Protein AF-A0A0D2Y0S2-F1 (afdb_monomer_lite)

Structure (mmCIF, N/CA/C/O backbone):
data_AF-A0A0D2Y0S2-F1
#
_entry.id   AF-A0A0D2Y0S2-F1
#
loop_
_atom_site.group_PDB
_atom_site.id
_atom_site.type_symbol
_atom_site.label_atom_id
_atom_site.label_alt_id
_atom_site.label_comp_id
_atom_site.label_asym_id
_atom_site.label_entity_id
_atom_site.label_seq_id
_atom_site.pdbx_PDB_ins_code
_atom_site.Cartn_x
_atom_site.Cartn_y
_atom_site.Cartn_z
_atom_site.occupancy
_atom_site.B_iso_or_equiv
_atom_site.auth_seq_id
_atom_site.auth_comp_id
_atom_site.auth_asym_id
_atom_site.auth_atom_id
_atom_site.pdbx_PDB_model_num
ATOM 1 N N . MET A 1 1 ? 6.558 11.555 3.478 1.00 47.72 1 MET A N 1
ATOM 2 C CA . MET A 1 1 ? 7.706 11.436 2.544 1.00 47.72 1 MET A CA 1
ATOM 3 C C . MET A 1 1 ? 7.448 10.434 1.413 1.00 47.72 1 MET A C 1
ATOM 5 O O . MET A 1 1 ? 7.622 10.820 0.267 1.00 47.72 1 MET A O 1
ATOM 9 N N . GLY A 1 2 ? 6.974 9.206 1.681 1.00 55.56 2 GLY A N 1
ATOM 10 C CA . GLY A 1 2 ? 6.694 8.205 0.628 1.00 55.56 2 GLY A CA 1
ATOM 11 C C . GLY A 1 2 ? 5.632 8.623 -0.402 1.00 55.56 2 GLY A C 1
ATOM 12 O O . GLY A 1 2 ? 5.892 8.548 -1.598 1.00 55.56 2 GLY A O 1
ATOM 13 N N . LEU A 1 3 ? 4.492 9.165 0.047 1.00 57.78 3 LEU A N 1
ATOM 14 C CA . LEU A 1 3 ? 3.416 9.637 -0.844 1.00 57.78 3 LEU A CA 1
ATOM 15 C C . LEU A 1 3 ? 3.846 10.798 -1.755 1.00 57.78 3 LEU A C 1
ATOM 17 O O . LEU A 1 3 ? 3.505 10.814 -2.930 1.00 57.78 3 LEU A O 1
ATOM 21 N N . PHE A 1 4 ? 4.656 11.733 -1.249 1.00 61.53 4 PHE A N 1
ATOM 22 C CA . PHE A 1 4 ? 5.226 12.810 -2.069 1.00 61.53 4 PHE A CA 1
ATOM 23 C C . PHE A 1 4 ? 6.169 12.272 -3.153 1.00 61.53 4 PHE A C 1
ATOM 25 O O . PHE A 1 4 ? 6.146 12.761 -4.278 1.00 61.53 4 PHE A O 1
ATOM 32 N N . GLY A 1 5 ? 6.968 11.249 -2.836 1.00 61.66 5 GLY A N 1
ATOM 33 C CA . GLY A 1 5 ? 7.804 10.563 -3.821 1.00 61.66 5 GLY A CA 1
ATOM 34 C C . GLY A 1 5 ? 6.980 9.806 -4.864 1.00 61.66 5 GLY A C 1
ATOM 35 O O . GLY A 1 5 ? 7.281 9.902 -6.049 1.00 61.66 5 GLY A O 1
ATOM 36 N N . TYR A 1 6 ? 5.921 9.109 -4.438 1.00 63.03 6 TYR A N 1
ATOM 37 C CA . TYR A 1 6 ? 4.998 8.400 -5.328 1.00 63.03 6 TYR A CA 1
ATOM 38 C C . TYR A 1 6 ? 4.300 9.365 -6.293 1.00 63.03 6 TYR A C 1
ATOM 40 O O . TYR A 1 6 ? 4.517 9.259 -7.496 1.00 63.03 6 TYR A O 1
ATOM 48 N N . TYR A 1 7 ? 3.580 10.369 -5.781 1.00 73.19 7 TYR A N 1
ATOM 49 C CA . TYR A 1 7 ? 2.881 11.342 -6.623 1.00 73.19 7 TYR A CA 1
ATOM 50 C C . TYR A 1 7 ? 3.848 12.168 -7.477 1.00 73.19 7 TYR A C 1
ATOM 52 O O . TYR A 1 7 ? 3.559 12.439 -8.641 1.00 73.19 7 TYR A O 1
ATOM 60 N N . GLY A 1 8 ? 5.014 12.546 -6.945 1.00 74.56 8 GLY A N 1
ATOM 61 C CA . GLY A 1 8 ? 6.024 13.285 -7.702 1.00 74.56 8 GLY A CA 1
ATOM 62 C C . GLY A 1 8 ? 6.571 12.487 -8.888 1.00 74.56 8 GLY A C 1
ATOM 63 O O . GLY A 1 8 ? 6.604 12.995 -10.007 1.00 74.56 8 GLY A O 1
ATOM 64 N N . LEU A 1 9 ? 6.965 11.229 -8.665 1.00 68.94 9 LEU A N 1
ATOM 65 C CA . LEU A 1 9 ? 7.518 10.357 -9.706 1.00 68.94 9 LEU A CA 1
ATOM 66 C C . LEU A 1 9 ? 6.451 9.861 -10.689 1.00 68.94 9 LEU A C 1
ATOM 68 O O . LEU A 1 9 ? 6.743 9.737 -11.876 1.00 68.94 9 LEU A O 1
ATOM 72 N N . GLU A 1 10 ? 5.224 9.621 -10.227 1.00 66.19 10 GLU A N 1
ATOM 73 C CA . GLU A 1 10 ? 4.087 9.255 -11.074 1.00 66.19 10 GLU A CA 1
ATOM 74 C C . GLU A 1 10 ? 3.732 10.383 -12.050 1.00 66.19 10 GLU A C 1
ATOM 76 O O . GLU A 1 10 ? 3.640 10.152 -13.257 1.00 66.19 10 GLU A O 1
ATOM 81 N N . ASN A 1 11 ? 3.624 11.623 -11.560 1.00 76.12 11 ASN A N 1
ATOM 82 C CA . ASN A 1 11 ? 3.372 12.777 -12.424 1.00 76.12 11 ASN A CA 1
ATOM 83 C C . ASN A 1 11 ? 4.526 13.000 -13.414 1.00 76.12 11 ASN A C 1
ATOM 85 O O . ASN A 1 11 ? 4.287 13.308 -14.584 1.00 76.12 11 ASN A O 1
ATOM 89 N N . LEU A 1 12 ? 5.775 12.777 -12.988 1.00 67.44 12 LEU A N 1
ATOM 90 C CA . LEU A 1 12 ? 6.939 12.834 -13.875 1.00 67.44 12 LEU A CA 1
ATOM 91 C C . LEU A 1 12 ? 6.875 11.767 -14.978 1.00 67.44 12 LEU A C 1
ATOM 93 O O . LEU A 1 12 ? 7.112 12.075 -16.147 1.00 67.44 12 LEU A O 1
ATOM 97 N N . ALA A 1 13 ? 6.534 10.524 -14.632 1.00 61.06 13 ALA A N 1
ATOM 98 C CA . ALA A 1 13 ? 6.392 9.431 -15.590 1.00 61.06 13 ALA A CA 1
ATOM 99 C C . ALA A 1 13 ? 5.258 9.710 -16.590 1.00 61.06 13 ALA A C 1
ATOM 101 O O . ALA A 1 13 ? 5.439 9.545 -17.796 1.00 61.06 13 ALA A O 1
ATOM 102 N N . TRP A 1 14 ? 4.126 10.235 -16.117 1.00 68.44 14 TRP A N 1
ATOM 103 C CA . TRP A 1 14 ? 2.999 10.619 -16.968 1.00 68.44 14 TRP A CA 1
ATOM 104 C C . TRP A 1 14 ? 3.355 11.743 -17.956 1.00 68.44 14 TRP A C 1
ATOM 106 O O . TRP A 1 14 ? 3.021 11.660 -19.140 1.00 68.44 14 TRP A O 1
ATOM 116 N N . LEU A 1 15 ? 4.091 12.766 -17.503 1.00 66.12 15 LEU A N 1
ATOM 117 C CA . LEU A 1 15 ? 4.600 13.855 -18.351 1.00 66.12 15 LEU A CA 1
ATOM 118 C C . LEU A 1 15 ? 5.606 13.355 -19.396 1.00 66.12 15 LEU A C 1
ATOM 120 O O . LEU A 1 15 ? 5.586 13.797 -20.548 1.00 66.12 15 LEU A O 1
ATOM 124 N N . THR A 1 16 ? 6.454 12.403 -19.012 1.00 59.09 16 THR A N 1
ATOM 125 C CA . THR A 1 16 ? 7.424 11.770 -19.913 1.00 59.09 16 THR A CA 1
ATOM 126 C C . THR A 1 16 ? 6.710 10.973 -21.010 1.00 59.09 16 THR A C 1
ATOM 128 O O . THR A 1 16 ? 7.012 11.143 -22.189 1.00 59.09 16 THR A O 1
ATOM 131 N N . ARG A 1 17 ? 5.675 10.201 -20.650 1.00 56.28 17 ARG A N 1
ATOM 132 C CA . ARG A 1 17 ? 4.872 9.385 -21.576 1.00 56.28 17 ARG A CA 1
ATOM 133 C C . ARG A 1 17 ? 4.079 10.208 -22.600 1.00 56.28 17 ARG A C 1
ATOM 135 O O . ARG A 1 17 ? 3.760 9.718 -23.679 1.00 56.28 17 ARG A O 1
ATOM 142 N N . ARG A 1 18 ? 3.783 11.477 -22.293 1.00 64.31 18 ARG A N 1
ATOM 143 C CA . ARG A 1 18 ? 3.173 12.440 -23.232 1.00 64.31 18 ARG A CA 1
ATOM 144 C C . ARG A 1 18 ? 4.183 13.166 -24.130 1.00 64.31 18 ARG A C 1
ATOM 146 O O . ARG A 1 18 ? 3.791 14.052 -24.883 1.00 64.31 18 ARG A O 1
ATOM 153 N N . GLY A 1 19 ? 5.464 12.797 -24.072 1.00 54.47 19 GLY A N 1
ATOM 154 C CA . GLY A 1 19 ? 6.509 13.320 -24.955 1.00 54.47 19 GLY A CA 1
ATOM 155 C C . GLY A 1 19 ? 7.028 14.712 -24.588 1.00 54.47 19 GLY A C 1
ATOM 156 O O . GLY A 1 19 ? 7.755 15.310 -25.379 1.00 54.47 19 GLY A O 1
ATOM 157 N N . VAL A 1 20 ? 6.694 15.230 -23.398 1.00 59.12 20 VAL A N 1
ATOM 158 C CA . VAL A 1 20 ? 7.222 16.516 -22.898 1.00 59.12 20 VAL A CA 1
ATOM 159 C C . VAL A 1 20 ? 8.729 16.412 -22.622 1.00 59.12 20 VAL A C 1
ATOM 161 O O . VAL A 1 20 ? 9.472 17.368 -22.832 1.00 59.12 20 VAL A O 1
ATOM 164 N N . PHE A 1 21 ? 9.197 15.220 -22.243 1.00 51.34 21 PHE A N 1
ATOM 165 C CA . PHE A 1 21 ? 10.611 14.870 -22.140 1.00 51.34 21 PHE A CA 1
ATOM 166 C C . PHE A 1 21 ? 10.937 13.743 -23.130 1.00 51.34 21 PHE A C 1
ATOM 168 O O . PHE A 1 21 ? 10.289 12.701 -23.123 1.00 51.34 21 PHE A O 1
ATOM 175 N N . LYS A 1 22 ? 11.958 13.925 -23.982 1.00 53.75 22 LYS A N 1
ATOM 176 C CA . LYS A 1 22 ? 12.468 12.889 -24.906 1.00 53.75 22 LYS A CA 1
ATOM 177 C C . LYS A 1 22 ? 13.315 11.849 -24.157 1.00 53.75 22 LYS A C 1
ATOM 179 O O . LYS A 1 22 ? 14.514 11.732 -24.405 1.00 53.75 22 LYS A O 1
ATOM 184 N N . TRP A 1 23 ? 12.745 11.155 -23.179 1.00 54.25 23 TRP A N 1
ATOM 185 C CA . TRP A 1 23 ? 13.448 10.098 -22.447 1.00 54.25 23 TRP A CA 1
ATOM 186 C C . TRP A 1 23 ? 13.129 8.726 -23.044 1.00 54.25 23 TRP A C 1
ATOM 188 O O . TRP A 1 23 ? 12.014 8.470 -23.476 1.00 54.25 23 TRP A O 1
ATOM 198 N N . THR A 1 24 ? 14.135 7.853 -23.106 1.00 65.00 24 THR A N 1
ATOM 199 C CA . THR A 1 24 ? 14.009 6.474 -23.603 1.00 65.00 24 THR A CA 1
ATOM 200 C C . THR A 1 24 ? 13.128 5.628 -22.674 1.00 65.00 24 THR A C 1
ATOM 202 O O . THR A 1 24 ? 13.238 5.771 -21.457 1.00 65.00 24 THR A O 1
ATOM 205 N N . ASP A 1 25 ? 12.373 4.666 -23.217 1.00 67.88 25 ASP A N 1
ATOM 206 C CA . ASP A 1 25 ? 11.502 3.719 -22.483 1.00 67.88 25 ASP A CA 1
ATOM 207 C C . ASP A 1 25 ? 12.175 3.068 -21.258 1.00 67.88 25 ASP A C 1
ATOM 209 O O . ASP A 1 25 ? 11.569 2.871 -20.208 1.00 67.88 25 ASP A O 1
ATOM 213 N N . LYS A 1 26 ? 13.486 2.799 -21.345 1.00 71.62 26 LYS A N 1
ATOM 214 C CA . LYS A 1 26 ? 14.281 2.232 -20.240 1.00 71.62 26 LYS A CA 1
ATOM 215 C C . LYS A 1 26 ? 14.349 3.138 -19.005 1.00 71.62 26 LYS A C 1
ATOM 217 O O . LYS A 1 26 ? 14.529 2.642 -17.893 1.00 71.62 26 LYS A O 1
ATOM 222 N N . THR A 1 27 ? 14.272 4.452 -19.189 1.00 73.62 27 THR A N 1
ATOM 223 C CA . THR A 1 27 ? 14.275 5.430 -18.097 1.00 73.62 27 THR A CA 1
ATOM 224 C C . THR A 1 27 ? 12.891 5.521 -17.457 1.00 73.62 27 THR A C 1
ATOM 226 O O . THR A 1 27 ? 12.809 5.578 -16.233 1.00 73.62 27 THR A O 1
ATOM 229 N N . GLU A 1 28 ? 11.816 5.430 -18.248 1.00 71.94 28 GLU A N 1
ATOM 230 C CA . GLU A 1 28 ? 10.434 5.371 -17.748 1.00 71.94 28 GLU A CA 1
ATOM 231 C C . GLU A 1 28 ? 10.221 4.154 -16.838 1.00 71.94 28 GLU A C 1
ATOM 233 O O . GLU A 1 28 ? 9.785 4.309 -15.696 1.00 71.94 28 GLU A O 1
ATOM 238 N N . SER A 1 29 ? 10.621 2.956 -17.282 1.00 74.94 29 SER A N 1
ATOM 239 C CA . SER A 1 29 ? 10.486 1.740 -16.466 1.00 74.94 29 SER A CA 1
ATOM 240 C C . SER A 1 29 ? 11.250 1.844 -15.142 1.00 74.94 29 SER A C 1
ATOM 242 O O . SER A 1 29 ? 10.751 1.430 -14.098 1.00 74.94 29 SER A O 1
ATOM 244 N N . LYS A 1 30 ? 12.445 2.451 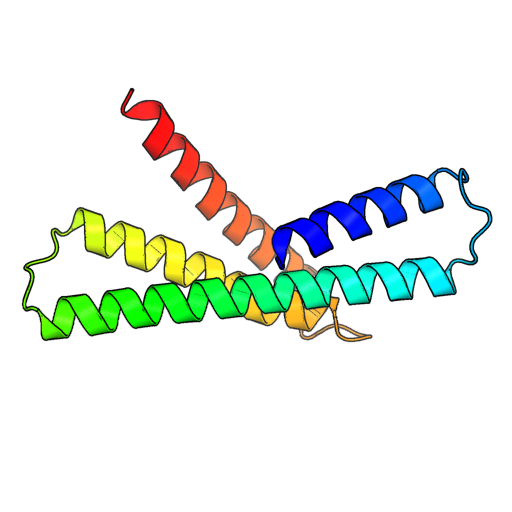-15.147 1.00 81.06 30 LYS A N 1
ATOM 245 C CA . LYS A 1 30 ? 13.222 2.672 -13.918 1.00 81.06 30 LYS A CA 1
ATOM 246 C C . LYS A 1 30 ? 12.538 3.654 -12.971 1.00 81.06 30 LYS A C 1
ATOM 248 O O . LYS A 1 30 ? 12.531 3.402 -11.768 1.00 81.06 30 LYS A O 1
ATOM 253 N N . LEU A 1 31 ? 11.978 4.749 -13.486 1.00 81.81 31 LEU A N 1
ATOM 254 C CA . LEU A 1 31 ? 11.249 5.727 -12.673 1.00 81.81 31 LEU A CA 1
ATOM 255 C C . LEU A 1 31 ? 10.002 5.107 -12.037 1.00 81.81 31 LEU A C 1
ATOM 257 O O . LEU A 1 31 ? 9.764 5.327 -10.852 1.00 81.81 31 LEU A O 1
ATOM 261 N N . MET A 1 32 ? 9.276 4.269 -12.780 1.00 79.50 32 MET A N 1
ATOM 262 C CA . MET A 1 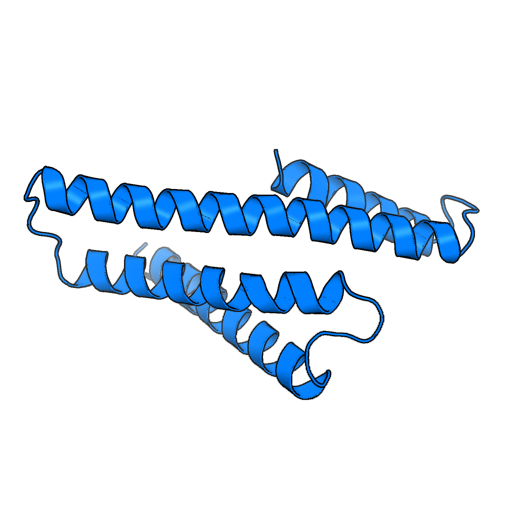32 ? 8.124 3.528 -12.262 1.00 79.50 32 MET A CA 1
ATOM 263 C C . MET A 1 32 ? 8.519 2.554 -11.141 1.00 79.50 32 MET A C 1
ATOM 265 O O . MET A 1 32 ? 7.887 2.502 -10.093 1.00 79.50 32 MET A O 1
ATOM 269 N N . VAL A 1 33 ? 9.619 1.813 -11.296 1.00 85.69 33 VAL A N 1
ATOM 270 C CA . VAL A 1 33 ? 10.104 0.937 -10.214 1.00 85.69 33 VAL A CA 1
ATOM 271 C C . VAL A 1 33 ? 10.517 1.754 -8.982 1.00 85.69 33 VAL A C 1
ATOM 273 O O . VAL A 1 33 ? 10.293 1.327 -7.849 1.00 85.69 33 VAL A O 1
ATOM 276 N N . TRP A 1 34 ? 11.101 2.941 -9.169 1.00 84.88 34 TRP A N 1
ATOM 277 C CA . TRP A 1 34 ? 11.431 3.841 -8.060 1.00 84.88 34 TRP A CA 1
ATOM 278 C C . TRP A 1 34 ? 10.192 4.406 -7.354 1.00 84.88 34 TRP A C 1
ATOM 280 O O . TRP A 1 34 ? 10.199 4.477 -6.123 1.00 84.88 34 TRP A O 1
ATOM 290 N N . SER A 1 35 ? 9.125 4.748 -8.083 1.00 81.00 35 SER A N 1
ATOM 291 C CA . SER A 1 35 ? 7.863 5.189 -7.471 1.00 81.00 35 SER A CA 1
ATOM 292 C C . SER A 1 35 ? 7.214 4.061 -6.665 1.00 81.00 35 SER A C 1
ATOM 294 O O . SER A 1 35 ? 6.810 4.279 -5.524 1.00 81.00 35 SER A O 1
ATOM 296 N N . LEU A 1 36 ? 7.222 2.832 -7.189 1.00 84.81 36 LEU A N 1
ATOM 297 C CA . LEU A 1 36 ? 6.726 1.643 -6.491 1.00 84.81 36 LEU A CA 1
ATOM 298 C C . LEU A 1 36 ? 7.541 1.311 -5.236 1.00 84.81 36 LEU A C 1
ATOM 300 O O . LEU A 1 36 ? 6.982 0.896 -4.223 1.00 84.81 36 LEU A O 1
ATOM 304 N N . LYS A 1 37 ? 8.859 1.5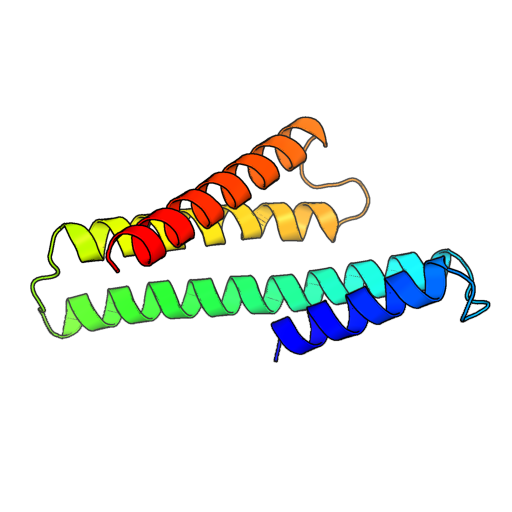37 -5.246 1.00 87.56 37 LYS A N 1
ATOM 305 C CA . LYS A 1 37 ? 9.686 1.415 -4.034 1.00 87.56 37 LYS A CA 1
ATOM 306 C C . LYS A 1 37 ? 9.315 2.458 -2.981 1.00 87.56 37 LYS A C 1
ATOM 308 O O . LYS A 1 37 ? 9.225 2.115 -1.805 1.00 87.56 37 LYS A O 1
ATOM 313 N N . ALA A 1 38 ? 9.077 3.707 -3.385 1.00 85.62 38 ALA A N 1
ATOM 314 C CA . ALA A 1 38 ? 8.616 4.756 -2.473 1.00 85.62 38 ALA A CA 1
ATOM 315 C C . ALA A 1 38 ? 7.228 4.435 -1.889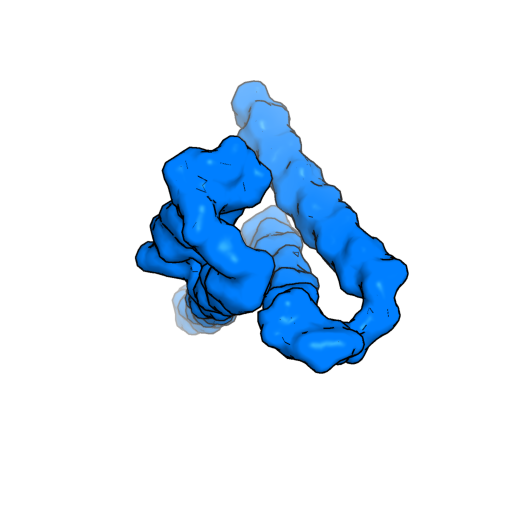 1.00 85.62 38 ALA A C 1
ATOM 317 O O . ALA A 1 38 ? 7.009 4.617 -0.689 1.00 85.62 38 ALA A O 1
ATOM 318 N N . TRP A 1 39 ? 6.331 3.886 -2.711 1.00 86.94 39 TRP A N 1
ATOM 319 C CA . TRP A 1 39 ? 5.053 3.329 -2.272 1.00 86.94 39 TRP A CA 1
ATOM 320 C C . TRP A 1 39 ? 5.244 2.187 -1.265 1.00 86.94 39 TRP A C 1
ATOM 322 O O . TRP A 1 39 ? 4.630 2.190 -0.204 1.00 86.94 39 TRP A O 1
ATOM 332 N N . GLY A 1 40 ? 6.171 1.262 -1.520 1.00 88.88 40 GLY A N 1
ATOM 333 C CA . GLY A 1 40 ? 6.489 0.178 -0.588 1.00 88.88 40 GLY A CA 1
ATOM 334 C C . GLY A 1 40 ? 6.968 0.671 0.775 1.00 88.88 40 GLY A C 1
ATOM 335 O O . GLY A 1 40 ? 6.548 0.141 1.801 1.00 88.88 40 GLY A O 1
ATOM 336 N N . VAL A 1 41 ? 7.785 1.727 0.811 1.00 90.12 41 VAL A N 1
ATOM 337 C CA . VAL A 1 41 ? 8.184 2.372 2.074 1.00 90.12 41 VAL A CA 1
ATOM 338 C C . VAL A 1 41 ? 6.969 2.937 2.813 1.00 90.12 41 VAL A C 1
ATOM 340 O O . VAL A 1 41 ? 6.876 2.787 4.030 1.00 90.12 41 VAL A O 1
ATOM 343 N N . TYR A 1 42 ? 6.027 3.555 2.096 1.00 88.56 42 TYR A N 1
ATOM 344 C CA . TYR A 1 42 ? 4.783 4.049 2.686 1.00 88.56 42 TYR A CA 1
ATOM 345 C C . TYR A 1 42 ? 3.942 2.911 3.285 1.00 88.56 42 TYR A C 1
ATOM 347 O O . TYR A 1 42 ? 3.604 2.972 4.464 1.00 88.56 42 TYR A O 1
ATOM 355 N N . VAL A 1 43 ? 3.707 1.835 2.529 1.00 90.38 43 VAL A N 1
ATOM 356 C CA . VAL A 1 43 ? 2.963 0.646 2.989 1.00 90.38 43 VAL A CA 1
ATOM 357 C C . VAL A 1 43 ? 3.597 0.041 4.246 1.00 90.38 43 VAL A C 1
ATOM 359 O O . VAL A 1 43 ? 2.897 -0.280 5.203 1.00 90.38 43 VAL A O 1
ATOM 362 N N . MET A 1 44 ? 4.927 -0.079 4.286 1.00 88.38 44 MET A N 1
ATOM 363 C CA . MET A 1 44 ? 5.631 -0.592 5.467 1.00 88.38 44 MET A CA 1
ATOM 364 C C . MET A 1 44 ? 5.519 0.345 6.674 1.00 88.38 44 MET A C 1
ATOM 366 O O . MET A 1 44 ? 5.397 -0.130 7.801 1.00 88.38 44 MET A O 1
ATOM 370 N N . SER A 1 45 ? 5.539 1.661 6.450 1.00 89.75 45 SER A N 1
ATOM 371 C CA . SER A 1 45 ? 5.352 2.654 7.511 1.00 89.75 45 SER A CA 1
ATOM 372 C C . SER A 1 45 ? 3.941 2.591 8.102 1.00 89.75 45 SER A C 1
ATOM 374 O O . SER A 1 45 ? 3.802 2.567 9.320 1.00 89.75 45 SER A O 1
ATOM 376 N N . GLU A 1 46 ? 2.910 2.515 7.258 1.00 89.94 46 GLU A N 1
ATOM 377 C CA . GLU A 1 46 ? 1.509 2.355 7.681 1.00 89.94 46 GLU A CA 1
ATOM 378 C C . GLU A 1 46 ? 1.310 1.054 8.463 1.00 89.94 46 GLU A C 1
ATOM 380 O O . GLU A 1 46 ? 0.689 1.036 9.525 1.00 89.94 46 GLU A O 1
ATOM 385 N N . MET A 1 47 ? 1.907 -0.044 7.988 1.00 92.06 47 MET A N 1
ATOM 386 C CA . MET A 1 47 ? 1.866 -1.324 8.692 1.00 92.06 47 MET A CA 1
ATOM 387 C C . MET A 1 47 ? 2.508 -1.220 10.081 1.00 92.06 47 MET A C 1
ATOM 389 O O . MET A 1 47 ? 1.953 -1.715 11.063 1.00 92.06 47 MET A O 1
ATOM 393 N N . ALA A 1 48 ? 3.673 -0.574 10.174 1.00 89.88 48 ALA A N 1
ATOM 394 C CA . ALA A 1 48 ? 4.371 -0.378 11.439 1.00 89.88 48 ALA A CA 1
ATOM 395 C C . ALA A 1 48 ? 3.544 0.467 12.417 1.00 89.88 48 ALA A C 1
ATOM 397 O O . ALA A 1 48 ? 3.455 0.108 13.589 1.00 89.88 48 ALA A O 1
ATOM 398 N N . GLN A 1 49 ? 2.898 1.531 11.935 1.00 90.25 49 GLN A N 1
ATOM 399 C CA . GLN A 1 49 ? 2.022 2.372 12.745 1.00 90.25 49 GLN A CA 1
ATOM 400 C C . GLN A 1 49 ? 0.806 1.588 13.257 1.00 90.25 49 GLN A C 1
ATOM 402 O O . GLN A 1 49 ? 0.567 1.560 14.458 1.00 90.25 49 GLN A O 1
ATOM 407 N N . LEU A 1 50 ? 0.112 0.838 12.394 1.00 92.88 50 LEU A N 1
ATOM 408 C CA . LEU A 1 50 ? -1.032 0.015 12.809 1.00 92.88 50 LEU A CA 1
ATOM 409 C C . LEU A 1 50 ? -0.659 -1.032 13.867 1.00 92.88 50 LEU A C 1
ATOM 411 O O . LEU A 1 50 ? -1.439 -1.301 14.785 1.00 92.88 50 LEU A O 1
ATOM 415 N N . LEU A 1 51 ? 0.518 -1.650 13.741 1.00 91.38 51 LEU A N 1
ATOM 416 C CA . LEU A 1 51 ? 1.026 -2.598 14.732 1.00 91.38 51 LEU A CA 1
ATOM 417 C C . LEU A 1 51 ? 1.423 -1.899 16.036 1.00 91.38 51 LEU A C 1
ATOM 419 O O . LEU A 1 51 ? 1.165 -2.443 17.113 1.00 91.38 51 LEU A O 1
ATOM 423 N N . TYR A 1 52 ? 2.010 -0.705 15.944 1.00 89.38 52 TYR A N 1
ATOM 424 C CA . TYR A 1 52 ? 2.363 0.116 17.095 1.00 89.38 52 TYR A CA 1
ATOM 425 C C . TYR A 1 52 ? 1.117 0.536 17.880 1.00 89.38 52 TYR A C 1
ATOM 427 O O . TYR A 1 52 ? 1.033 0.207 19.062 1.00 89.38 52 TYR A O 1
ATOM 435 N N . ASP A 1 53 ? 0.110 1.112 17.221 1.00 87.81 53 ASP A N 1
ATOM 436 C CA . ASP A 1 53 ? -1.151 1.548 17.837 1.00 87.81 53 ASP A CA 1
ATOM 437 C C . ASP A 1 53 ? -1.857 0.376 18.543 1.00 87.81 53 ASP A C 1
ATOM 439 O O . ASP A 1 53 ? -2.349 0.482 19.670 1.00 87.81 53 ASP A O 1
ATOM 443 N N . ARG A 1 54 ? -1.836 -0.812 17.919 1.00 87.56 54 ARG A N 1
ATOM 444 C CA . ARG A 1 54 ? -2.375 -2.042 18.519 1.00 87.56 54 ARG A CA 1
ATOM 445 C C . ARG A 1 54 ? -1.583 -2.483 19.748 1.00 87.56 54 ARG A C 1
ATOM 447 O O . ARG A 1 54 ? -2.173 -3.008 20.695 1.00 87.56 54 ARG A O 1
ATOM 454 N N . SER A 1 55 ? -0.260 -2.343 19.716 1.00 87.69 55 SER A N 1
ATOM 455 C CA . SER A 1 55 ? 0.607 -2.692 20.842 1.00 87.69 55 SER A CA 1
ATOM 456 C C . SER A 1 55 ? 0.436 -1.722 22.011 1.00 87.69 55 SER A C 1
ATOM 458 O O . SER A 1 55 ? 0.400 -2.156 23.162 1.00 87.69 55 SER A O 1
ATOM 460 N N . GLU A 1 56 ? 0.258 -0.434 21.718 1.00 86.50 56 GLU A N 1
ATOM 461 C CA . GLU A 1 56 ? 0.093 0.606 22.720 1.00 86.50 56 GLU A CA 1
ATOM 462 C C . GLU A 1 56 ? -1.261 0.484 23.418 1.00 86.50 56 GLU A C 1
ATOM 464 O O . GLU A 1 56 ? -1.305 0.403 24.641 1.00 86.50 56 GLU A O 1
ATOM 469 N N . SER A 1 57 ? -2.350 0.324 22.663 1.00 84.94 57 SER A N 1
ATOM 470 C CA . SER A 1 57 ? -3.686 0.161 23.246 1.00 84.94 57 SER A CA 1
ATOM 471 C C . SER A 1 57 ? -3.786 -1.083 24.145 1.00 84.94 57 SER A C 1
ATOM 473 O O . SER A 1 57 ? -4.374 -1.036 25.225 1.00 84.94 57 SER A O 1
ATOM 475 N N . LYS A 1 58 ? -3.105 -2.184 23.780 1.00 84.69 58 LYS A N 1
ATOM 476 C CA . LYS A 1 58 ? -2.970 -3.362 24.659 1.00 84.69 58 LYS A CA 1
ATOM 477 C C . LYS A 1 58 ? -2.205 -3.070 25.951 1.00 84.69 58 LYS A C 1
ATOM 479 O O . LYS A 1 58 ? -2.496 -3.693 26.967 1.00 84.69 58 LYS A O 1
ATOM 484 N N . ARG A 1 59 ? -1.208 -2.184 25.906 1.00 85.06 59 ARG A N 1
ATOM 485 C CA . ARG A 1 59 ? -0.392 -1.798 27.065 1.00 85.06 59 ARG A CA 1
ATOM 486 C C . ARG A 1 59 ? -1.155 -0.863 28.003 1.00 85.06 59 ARG A C 1
ATOM 488 O O . ARG A 1 59 ? -1.039 -1.014 29.213 1.00 85.06 59 ARG A O 1
ATOM 495 N N . THR A 1 60 ? -1.915 0.077 27.448 1.00 84.81 60 THR A N 1
ATOM 496 C CA . THR A 1 60 ? -2.724 1.047 28.203 1.00 84.81 60 THR A CA 1
ATOM 497 C C . THR A 1 60 ? -3.994 0.407 28.775 1.00 84.81 60 THR A C 1
ATOM 499 O O . THR A 1 60 ? -4.562 0.919 29.733 1.00 84.81 60 THR A O 1
ATOM 502 N N . GLY A 1 61 ? -4.405 -0.755 28.250 1.00 76.75 61 GLY A N 1
ATOM 503 C CA . GLY A 1 61 ? -5.585 -1.479 28.728 1.00 76.75 61 GLY A CA 1
ATOM 504 C C . GLY A 1 61 ? -6.897 -0.816 28.314 1.00 76.75 61 GLY A C 1
ATOM 505 O O . GLY A 1 61 ? -7.924 -1.058 28.939 1.00 76.75 61 GLY A O 1
ATOM 506 N N . GLU A 1 62 ? -6.865 0.022 27.276 1.00 78.19 62 GLU A N 1
ATOM 507 C CA . GLU A 1 62 ? -8.060 0.673 26.750 1.00 78.19 62 GLU A CA 1
ATOM 508 C C . GLU A 1 62 ? -9.006 -0.373 26.156 1.00 78.19 62 GLU A C 1
ATOM 510 O O . GLU A 1 62 ? -8.648 -1.135 25.246 1.00 78.19 62 GLU A O 1
ATOM 515 N N . GLU A 1 63 ? -10.237 -0.410 26.665 1.00 75.56 63 GLU A N 1
ATOM 516 C CA . GLU A 1 63 ? -11.312 -1.169 26.043 1.00 75.56 63 GLU A CA 1
ATOM 517 C C . GLU A 1 63 ? -11.649 -0.535 24.696 1.00 75.56 63 GLU A C 1
ATOM 519 O O . GLU A 1 63 ? -12.386 0.439 24.595 1.00 75.56 63 GLU A O 1
ATOM 524 N N . GLN A 1 64 ? -11.059 -1.087 23.638 1.00 77.75 64 GLN A N 1
ATOM 525 C CA . GLN A 1 64 ? -11.426 -0.714 22.281 1.00 77.75 64 GLN A CA 1
ATOM 526 C C . GLN A 1 64 ? -12.829 -1.219 21.971 1.00 77.75 64 GLN A C 1
ATOM 528 O O . GLN A 1 64 ? -13.058 -2.437 22.028 1.00 77.75 64 GLN A O 1
ATOM 533 N N . ASP A 1 65 ? -13.689 -0.294 21.559 1.00 84.56 65 ASP A N 1
ATOM 534 C CA . ASP A 1 65 ? -14.997 -0.600 21.005 1.00 84.56 65 ASP A CA 1
ATOM 535 C C . ASP A 1 65 ? -14.892 -1.552 19.798 1.00 84.56 65 ASP A C 1
ATOM 537 O O . ASP A 1 65 ? -13.852 -1.674 19.129 1.00 84.56 65 ASP A O 1
ATOM 541 N N . GLU A 1 66 ? -15.974 -2.281 19.538 1.00 86.81 66 GLU A N 1
ATOM 542 C CA . GLU A 1 66 ? -16.043 -3.242 18.444 1.00 86.81 66 GLU A CA 1
ATOM 543 C C . GLU A 1 66 ? -15.849 -2.559 17.081 1.00 86.81 66 GLU A C 1
ATOM 545 O O . GLU A 1 66 ? -15.180 -3.121 16.203 1.00 86.81 66 GLU A O 1
ATOM 550 N N . GLU A 1 67 ? -16.328 -1.321 16.934 1.00 86.06 67 GLU A N 1
ATOM 551 C CA . GLU A 1 67 ? -16.142 -0.508 15.735 1.00 86.06 67 GLU A CA 1
ATOM 552 C C . GLU A 1 67 ? -14.665 -0.185 15.487 1.00 86.06 67 GLU A C 1
ATOM 554 O O . GLU A 1 67 ? -14.128 -0.524 14.428 1.00 86.06 67 GLU A O 1
ATOM 559 N N . THR A 1 68 ? -13.954 0.337 16.492 1.00 86.69 68 THR A N 1
ATOM 560 C CA . THR A 1 68 ? -12.518 0.649 16.392 1.00 86.69 68 THR A CA 1
ATOM 561 C C . THR A 1 68 ? -11.692 -0.586 16.017 1.00 86.69 68 THR A C 1
ATOM 563 O O . THR A 1 68 ? -10.772 -0.525 15.194 1.00 86.69 68 THR A O 1
ATOM 566 N N . ARG A 1 69 ? -12.038 -1.759 16.568 1.00 87.62 69 ARG A N 1
ATOM 567 C CA . ARG A 1 69 ? -11.383 -3.030 16.210 1.00 87.62 69 ARG A CA 1
ATOM 568 C C . ARG A 1 69 ? -11.668 -3.439 14.768 1.00 87.62 69 ARG A C 1
ATOM 570 O O . ARG A 1 69 ? -10.778 -3.976 14.098 1.00 87.62 69 ARG A O 1
ATOM 577 N N . ALA A 1 70 ? -12.896 -3.238 14.295 1.00 89.44 70 ALA A N 1
ATOM 578 C CA . ALA A 1 70 ? -13.289 -3.557 12.930 1.00 89.44 70 ALA A CA 1
ATOM 579 C C . ALA A 1 70 ? -12.581 -2.649 11.914 1.00 89.44 70 ALA A C 1
ATOM 581 O O . ALA A 1 70 ? -12.090 -3.145 10.894 1.00 89.44 70 ALA A O 1
ATOM 582 N N . GLU A 1 71 ? -12.460 -1.357 12.211 1.00 89.88 71 GLU A N 1
ATOM 583 C CA . GLU A 1 71 ? -11.718 -0.397 11.394 1.00 89.88 71 GLU A CA 1
ATOM 584 C C . GLU A 1 71 ? -10.229 -0.713 11.333 1.00 89.88 71 GLU A C 1
ATOM 586 O O . GLU A 1 71 ? -9.655 -0.775 10.242 1.00 89.88 71 GLU A O 1
ATOM 591 N N . TRP A 1 72 ? -9.615 -0.995 12.485 1.00 91.56 72 TRP A N 1
ATOM 592 C CA . TRP A 1 72 ? -8.218 -1.413 12.544 1.00 91.56 72 TRP A CA 1
ATOM 593 C C . TRP A 1 72 ? -7.985 -2.659 11.685 1.00 91.56 72 TRP A C 1
ATOM 595 O O . TRP A 1 72 ? -7.069 -2.688 10.864 1.00 91.56 72 TRP A O 1
ATOM 605 N N . ARG A 1 73 ? -8.859 -3.672 11.798 1.00 92.00 73 ARG A N 1
ATOM 606 C CA . ARG A 1 73 ? -8.768 -4.900 10.991 1.00 92.00 73 ARG A CA 1
ATOM 607 C C . ARG A 1 73 ? -8.911 -4.601 9.499 1.00 92.00 73 ARG A C 1
ATOM 609 O O . ARG A 1 73 ? -8.196 -5.200 8.700 1.00 92.00 73 ARG A O 1
ATOM 616 N N . ARG A 1 74 ? -9.807 -3.685 9.117 1.00 91.62 74 ARG A N 1
ATOM 617 C CA . ARG A 1 74 ? -9.989 -3.258 7.721 1.00 91.62 74 ARG A CA 1
ATOM 618 C C . ARG A 1 74 ? -8.706 -2.636 7.168 1.00 91.62 74 ARG A C 1
ATOM 620 O O . ARG A 1 74 ? -8.220 -3.098 6.138 1.00 91.62 74 ARG A O 1
ATOM 627 N N . LYS A 1 75 ? -8.155 -1.637 7.866 1.00 91.38 75 LYS A N 1
ATOM 628 C CA . LYS A 1 75 ? -6.913 -0.946 7.481 1.00 91.38 75 LYS A CA 1
ATOM 629 C C . LYS A 1 75 ? -5.734 -1.920 7.428 1.00 91.38 75 LYS A C 1
ATOM 631 O O . LYS A 1 75 ? -4.981 -1.929 6.462 1.00 91.38 75 LYS A O 1
ATOM 636 N N . PHE A 1 76 ? -5.633 -2.822 8.402 1.00 93.50 76 PHE A N 1
ATOM 637 C CA . PHE A 1 76 ? -4.598 -3.852 8.425 1.00 93.50 76 PHE A CA 1
ATOM 638 C C . PHE A 1 76 ? -4.669 -4.781 7.206 1.00 93.50 76 PHE A C 1
ATOM 640 O O . PHE A 1 76 ? -3.658 -4.998 6.546 1.00 93.50 76 PHE A O 1
ATOM 647 N N . VAL A 1 77 ? -5.858 -5.295 6.862 1.00 93.25 77 VAL A N 1
ATOM 648 C CA . VAL A 1 77 ? -6.046 -6.156 5.679 1.00 93.25 77 VAL A CA 1
ATOM 649 C C . VAL A 1 77 ? -5.702 -5.410 4.389 1.00 93.25 77 VAL A C 1
ATOM 651 O O . VAL A 1 77 ? -5.060 -5.983 3.514 1.00 93.25 77 VAL A O 1
ATOM 654 N N . GLN A 1 78 ? -6.078 -4.136 4.279 1.00 91.81 78 GLN A N 1
ATOM 655 C CA . GLN A 1 78 ? -5.758 -3.297 3.123 1.00 91.81 78 GLN A CA 1
ATOM 656 C C . GLN A 1 78 ? -4.237 -3.161 2.923 1.00 91.81 78 GLN A C 1
ATOM 658 O O . GLN A 1 78 ? -3.718 -3.476 1.853 1.00 91.81 78 GLN A O 1
ATOM 663 N N . VAL A 1 79 ? -3.501 -2.762 3.966 1.00 92.62 79 VAL A N 1
ATOM 664 C CA . VAL A 1 79 ? -2.037 -2.602 3.900 1.00 92.62 79 VAL A CA 1
ATOM 665 C C . VAL A 1 79 ? -1.342 -3.956 3.689 1.00 92.62 79 VAL A C 1
ATOM 667 O O . VAL A 1 79 ? -0.366 -4.047 2.942 1.00 92.62 79 VAL A O 1
ATOM 670 N N . LEU A 1 80 ? -1.879 -5.034 4.272 1.00 92.69 80 LEU A N 1
ATOM 671 C CA . LEU A 1 80 ? -1.380 -6.397 4.076 1.00 92.69 80 LEU A CA 1
ATOM 672 C C . LEU A 1 80 ? -1.509 -6.856 2.620 1.00 92.69 80 LEU A C 1
ATOM 674 O O . LEU A 1 80 ? -0.627 -7.562 2.148 1.00 92.69 80 LEU A O 1
ATOM 678 N N . LEU A 1 81 ? -2.573 -6.467 1.911 1.00 92.88 81 LEU A N 1
ATOM 679 C CA . LEU A 1 81 ? -2.748 -6.771 0.488 1.00 92.88 81 LEU A CA 1
ATOM 680 C C . LEU A 1 81 ? -1.805 -5.942 -0.391 1.00 92.88 81 LEU A C 1
ATOM 682 O O . LEU A 1 81 ? -1.227 -6.478 -1.340 1.00 92.88 81 LEU A O 1
ATOM 686 N N . TYR A 1 82 ? -1.582 -4.669 -0.047 1.00 90.12 82 TYR A N 1
ATOM 687 C CA . TYR A 1 82 ? -0.631 -3.824 -0.771 1.00 90.12 82 TYR A CA 1
ATOM 688 C C . TYR A 1 82 ? 0.818 -4.312 -0.656 1.00 90.12 82 TYR A C 1
ATOM 690 O O . TYR A 1 82 ? 1.577 -4.139 -1.606 1.00 90.12 82 TYR A O 1
ATOM 698 N N . GLY A 1 83 ? 1.220 -4.949 0.448 1.00 91.00 83 GLY A N 1
ATOM 699 C CA . GLY A 1 83 ? 2.575 -5.491 0.630 1.00 91.00 83 GLY A CA 1
ATOM 700 C C . GLY A 1 83 ? 3.050 -6.412 -0.514 1.00 91.00 83 GLY A C 1
ATOM 701 O O . GLY A 1 83 ? 3.971 -6.046 -1.250 1.00 91.00 83 GLY A O 1
ATOM 702 N N . PRO A 1 84 ? 2.434 -7.591 -0.715 1.00 91.00 84 PRO A N 1
ATOM 703 C CA . PRO A 1 84 ? 2.781 -8.505 -1.797 1.00 91.00 84 PRO A CA 1
ATOM 704 C C . PRO A 1 84 ? 2.529 -7.901 -3.184 1.00 91.00 84 PRO A C 1
ATOM 706 O O . PRO A 1 84 ? 3.318 -8.168 -4.086 1.00 91.00 84 PRO A O 1
ATOM 709 N N . LEU A 1 85 ? 1.494 -7.067 -3.367 1.00 91.44 85 LEU A N 1
ATOM 710 C CA . LEU A 1 85 ? 1.251 -6.351 -4.631 1.00 91.44 85 LEU A CA 1
ATOM 711 C C . LEU A 1 85 ? 2.412 -5.427 -5.004 1.00 91.44 85 LEU A C 1
ATOM 713 O O . LEU A 1 85 ? 2.871 -5.409 -6.144 1.00 91.44 85 LEU A O 1
ATOM 717 N N . THR A 1 86 ? 2.942 -4.709 -4.018 1.00 91.25 86 THR A N 1
ATOM 718 C CA . THR A 1 86 ? 4.079 -3.815 -4.221 1.00 91.25 86 THR A CA 1
ATOM 719 C C . THR A 1 86 ? 5.317 -4.603 -4.632 1.00 91.25 86 THR A C 1
ATOM 721 O O . THR A 1 86 ? 6.002 -4.234 -5.582 1.00 91.25 86 THR A O 1
ATOM 724 N N . VAL A 1 87 ? 5.585 -5.735 -3.974 1.00 90.69 87 VAL A N 1
ATOM 725 C CA . VAL A 1 87 ? 6.696 -6.621 -4.356 1.00 90.69 87 VAL A CA 1
ATOM 726 C C . VAL A 1 87 ? 6.489 -7.198 -5.758 1.00 90.69 87 VAL A C 1
ATOM 728 O O . VAL A 1 87 ? 7.444 -7.254 -6.535 1.00 90.69 87 VAL A O 1
ATOM 731 N N . HIS A 1 88 ? 5.258 -7.592 -6.092 1.00 92.31 88 HIS A N 1
ATOM 732 C CA . HIS A 1 88 ? 4.896 -8.110 -7.407 1.00 92.31 88 HIS A CA 1
ATOM 733 C C . HIS A 1 88 ? 5.234 -7.108 -8.521 1.00 92.31 88 HIS A C 1
ATOM 735 O O . HIS A 1 88 ? 5.895 -7.498 -9.477 1.00 92.31 88 HIS A O 1
ATOM 741 N N . TRP A 1 89 ? 4.873 -5.829 -8.379 1.00 87.50 89 TRP A N 1
ATOM 742 C CA . TRP A 1 89 ? 5.148 -4.817 -9.410 1.00 87.50 89 TRP A CA 1
ATOM 743 C C . TRP A 1 89 ? 6.585 -4.273 -9.404 1.00 87.50 89 TRP A C 1
ATOM 745 O O . TRP A 1 89 ? 7.041 -3.741 -10.414 1.00 87.50 89 TRP A O 1
ATOM 755 N N . ILE A 1 90 ? 7.329 -4.405 -8.300 1.00 88.88 90 ILE A N 1
ATOM 756 C CA . ILE A 1 90 ? 8.759 -4.043 -8.255 1.00 88.88 90 ILE A CA 1
ATOM 757 C C . ILE A 1 90 ? 9.625 -5.086 -8.977 1.00 88.88 90 ILE A C 1
ATOM 759 O O . ILE A 1 90 ? 10.664 -4.737 -9.543 1.00 88.88 90 ILE A O 1
ATOM 763 N N . ARG A 1 91 ? 9.253 -6.370 -8.911 1.00 89.31 91 ARG A N 1
ATOM 764 C CA . ARG A 1 91 ? 10.054 -7.481 -9.437 1.00 89.31 91 ARG A CA 1
ATOM 765 C C . ARG A 1 91 ? 9.768 -7.726 -10.920 1.00 89.31 91 ARG A C 1
ATOM 767 O O . ARG A 1 91 ? 8.631 -7.966 -11.312 1.00 89.31 91 ARG A O 1
ATOM 774 N N . GLU A 1 92 ? 10.824 -7.804 -11.728 1.00 82.94 92 GLU A N 1
ATOM 775 C CA . GLU A 1 92 ? 10.716 -8.265 -13.117 1.00 82.94 92 GLU A CA 1
ATOM 776 C C . GLU A 1 92 ? 10.195 -9.716 -13.163 1.00 82.94 92 GLU A C 1
ATOM 778 O O . GLU A 1 92 ? 10.767 -10.617 -12.543 1.00 82.94 92 GLU A O 1
ATOM 783 N N . GLY A 1 93 ? 9.082 -9.931 -13.874 1.00 81.75 93 GLY A N 1
ATOM 784 C CA . GLY A 1 93 ? 8.396 -11.227 -13.973 1.00 81.75 93 GLY A CA 1
ATOM 785 C C . GLY A 1 93 ? 7.302 -11.476 -12.927 1.00 81.75 93 GLY A C 1
ATOM 786 O O . GLY A 1 93 ? 6.640 -12.508 -13.000 1.00 81.75 93 GLY A O 1
ATOM 787 N N . GLY A 1 94 ? 7.078 -10.543 -11.994 1.00 87.50 94 GLY A N 1
ATOM 788 C CA . GLY A 1 94 ? 6.003 -10.631 -11.007 1.00 87.50 94 GLY A CA 1
ATOM 789 C C . GLY A 1 94 ? 6.248 -11.656 -9.891 1.00 87.50 94 GLY A C 1
ATOM 790 O O . GLY A 1 94 ? 7.146 -12.495 -9.944 1.00 87.50 94 GLY A O 1
ATOM 791 N N . LEU A 1 95 ? 5.441 -11.569 -8.832 1.00 90.31 95 LEU A N 1
ATOM 792 C CA . LEU A 1 95 ? 5.424 -12.536 -7.719 1.00 90.31 95 LEU A CA 1
ATOM 793 C C . LEU A 1 95 ? 4.342 -13.621 -7.885 1.00 90.31 95 LEU A C 1
ATOM 795 O O . LEU A 1 95 ? 4.433 -14.695 -7.299 1.00 90.31 95 LEU A O 1
ATOM 799 N N . PHE A 1 96 ? 3.315 -13.337 -8.680 1.00 92.25 96 PHE A N 1
ATOM 800 C CA . PHE A 1 96 ? 2.150 -14.190 -8.930 1.00 92.25 96 PHE A CA 1
ATOM 801 C C . PHE A 1 96 ? 1.649 -13.938 -10.361 1.00 92.25 96 PHE A C 1
ATOM 803 O O . PHE A 1 96 ? 2.123 -12.999 -10.994 1.00 92.25 96 PHE A O 1
ATOM 810 N N . PRO A 1 97 ? 0.711 -14.737 -10.895 1.00 93.62 97 PRO A N 1
ATOM 811 C CA . PRO A 1 97 ? 0.032 -14.418 -12.148 1.00 93.62 97 PRO A CA 1
ATOM 812 C C . PRO A 1 97 ? -0.658 -13.047 -12.101 1.00 93.62 97 PRO A C 1
ATOM 814 O O . PRO A 1 97 ? -1.249 -12.682 -11.081 1.00 93.62 97 PRO A O 1
ATOM 817 N N . GLU A 1 98 ? -0.650 -12.330 -13.227 1.00 90.38 98 GLU A N 1
ATOM 818 C CA . GLU A 1 98 ? -1.255 -10.992 -13.363 1.00 90.38 98 GLU A CA 1
ATOM 819 C C . GLU A 1 98 ? -2.741 -10.968 -12.964 1.00 90.38 98 GLU A C 1
ATOM 821 O O . GLU A 1 98 ? -3.231 -9.997 -12.396 1.00 90.38 98 GLU A O 1
ATOM 826 N N . THR A 1 99 ? -3.461 -12.069 -13.191 1.00 93.75 99 THR A N 1
ATOM 827 C CA . THR A 1 99 ? -4.870 -12.222 -12.798 1.00 93.75 99 THR A CA 1
ATOM 828 C C . THR A 1 99 ? -5.069 -12.158 -11.283 1.00 93.75 99 THR A C 1
ATOM 830 O O . THR A 1 99 ? -6.011 -11.523 -10.813 1.00 93.75 99 THR A O 1
ATOM 833 N N . ILE A 1 100 ? -4.169 -12.772 -10.510 1.00 93.00 100 ILE A N 1
ATOM 834 C CA . ILE A 1 100 ? -4.213 -12.751 -9.042 1.00 93.00 100 ILE A CA 1
ATOM 835 C C . ILE A 1 100 ? -3.827 -11.362 -8.532 1.00 93.00 100 ILE A C 1
ATOM 837 O O . ILE A 1 100 ? -4.516 -10.829 -7.662 1.00 93.00 100 ILE A O 1
ATOM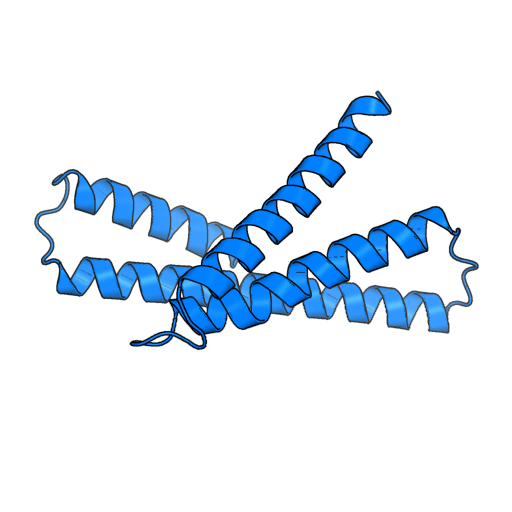 841 N N . ALA A 1 101 ? -2.785 -10.750 -9.107 1.00 91.25 101 ALA A N 1
ATOM 842 C CA . ALA A 1 101 ? -2.396 -9.378 -8.777 1.00 91.25 101 ALA A CA 1
ATOM 843 C C . ALA A 1 101 ? -3.555 -8.400 -9.019 1.00 91.25 101 ALA A C 1
ATOM 845 O O . ALA A 1 101 ? -3.932 -7.640 -8.132 1.00 91.25 101 ALA A O 1
ATOM 846 N N . SER A 1 102 ? -4.186 -8.484 -10.189 1.00 92.12 102 SER A N 1
ATOM 847 C CA . SER A 1 102 ? -5.321 -7.637 -10.558 1.00 92.12 102 SER A CA 1
ATOM 848 C C . SER A 1 102 ? -6.504 -7.811 -9.605 1.00 92.12 102 SER A C 1
ATOM 850 O O . SER A 1 102 ? -7.104 -6.826 -9.180 1.00 92.12 102 SER A O 1
ATOM 852 N N . PHE A 1 103 ? -6.825 -9.048 -9.212 1.00 94.62 103 PHE A N 1
ATOM 853 C CA . PHE A 1 103 ? -7.896 -9.310 -8.249 1.00 94.62 103 PHE A CA 1
ATOM 854 C C . PHE A 1 103 ? -7.584 -8.734 -6.863 1.00 94.62 103 PHE A C 1
ATOM 856 O O . PHE A 1 103 ? -8.435 -8.086 -6.256 1.00 94.62 103 PHE A O 1
ATOM 863 N N . MET A 1 104 ? -6.359 -8.932 -6.368 1.00 93.06 104 MET A N 1
ATOM 864 C CA . MET A 1 104 ? -5.924 -8.364 -5.091 1.00 93.06 104 MET A CA 1
ATOM 865 C C . MET A 1 104 ? -5.984 -6.834 -5.116 1.00 93.06 104 MET A C 1
ATOM 867 O O . MET A 1 104 ? -6.466 -6.230 -4.158 1.00 93.06 104 MET A O 1
ATOM 871 N N . ALA A 1 105 ? -5.543 -6.207 -6.210 1.00 90.94 105 ALA A N 1
ATOM 872 C CA . ALA A 1 105 ? -5.603 -4.759 -6.380 1.00 90.94 105 ALA A CA 1
ATOM 873 C C . ALA A 1 105 ? -7.056 -4.262 -6.370 1.00 90.94 105 ALA A C 1
ATOM 875 O O . ALA A 1 105 ? -7.400 -3.389 -5.576 1.00 90.94 105 ALA A O 1
ATOM 876 N N . ALA A 1 106 ? -7.933 -4.888 -7.161 1.00 94.00 106 ALA A N 1
ATOM 877 C CA . ALA A 1 106 ? -9.353 -4.548 -7.209 1.00 94.00 106 ALA A CA 1
ATOM 878 C C . ALA A 1 106 ? -10.036 -4.695 -5.839 1.00 94.00 106 ALA A C 1
ATOM 880 O O . ALA A 1 106 ? -10.820 -3.838 -5.434 1.00 94.00 106 ALA A O 1
ATOM 881 N N . TYR A 1 107 ? -9.718 -5.757 -5.097 1.00 93.00 107 TYR A N 1
ATOM 882 C CA . TYR A 1 107 ? -10.265 -5.966 -3.760 1.00 93.00 107 TYR A CA 1
ATOM 883 C C . TYR A 1 107 ? -9.743 -4.942 -2.744 1.00 93.00 107 TYR A C 1
ATOM 885 O O . TYR A 1 107 ? -10.496 -4.478 -1.888 1.00 93.00 107 TYR A O 1
ATOM 893 N N . THR A 1 108 ? -8.475 -4.546 -2.858 1.00 91.06 108 THR A N 1
ATOM 894 C CA . THR A 1 108 ? -7.899 -3.504 -2.001 1.00 91.06 108 THR A CA 1
ATOM 895 C C . THR A 1 108 ? -8.589 -2.162 -2.240 1.00 91.06 108 THR A C 1
ATOM 897 O O . THR A 1 108 ? -9.030 -1.531 -1.282 1.00 91.06 108 THR A O 1
ATOM 900 N N . GLU A 1 109 ? -8.795 -1.780 -3.504 1.00 91.44 109 GLU A N 1
ATOM 901 C CA . GLU A 1 109 ? -9.543 -0.567 -3.857 1.00 91.44 109 GLU A CA 1
ATOM 902 C C . GLU A 1 109 ? -11.003 -0.623 -3.399 1.00 91.44 109 GLU A C 1
ATOM 904 O O . GLU A 1 109 ? -11.539 0.359 -2.886 1.00 91.44 109 GLU A O 1
ATOM 909 N N . PHE A 1 110 ? -11.647 -1.789 -3.490 1.00 92.12 110 PHE A N 1
ATOM 910 C CA . PHE A 1 110 ? -12.991 -1.977 -2.947 1.00 92.12 110 PHE A CA 1
ATOM 911 C C . PHE A 1 110 ? -13.051 -1.694 -1.436 1.00 92.12 110 PHE A C 1
ATOM 913 O O . PHE A 1 110 ? -13.981 -1.030 -0.970 1.00 92.12 110 PHE A O 1
ATOM 920 N N . ILE A 1 111 ? -12.059 -2.154 -0.663 1.00 90.69 111 ILE A N 1
ATOM 921 C CA . ILE A 1 111 ? -11.957 -1.857 0.773 1.00 90.69 111 ILE A CA 1
ATOM 922 C C . ILE A 1 111 ? -11.783 -0.350 1.010 1.00 90.69 111 ILE A C 1
ATOM 924 O O . ILE A 1 111 ? -12.452 0.195 1.893 1.00 90.69 111 ILE A O 1
ATOM 928 N N . THR A 1 112 ? -10.925 0.315 0.227 1.00 88.38 112 THR A N 1
ATOM 929 C CA . THR A 1 112 ? -10.695 1.768 0.296 1.00 88.38 112 THR A CA 1
ATOM 930 C C . THR A 1 112 ? -11.997 2.537 0.085 1.00 88.38 112 THR A C 1
ATOM 932 O O . THR A 1 112 ? -12.417 3.302 0.953 1.00 88.38 112 THR A O 1
ATOM 935 N N . VAL A 1 113 ? -12.681 2.283 -1.035 1.00 91.44 113 VAL A N 1
ATOM 936 C CA . VAL A 1 113 ? -13.912 2.988 -1.423 1.00 91.44 113 VAL A CA 1
ATOM 937 C C . VAL A 1 113 ? -15.031 2.739 -0.420 1.00 91.44 113 VAL A C 1
ATOM 939 O O . VAL A 1 113 ? -15.691 3.681 0.012 1.00 91.44 113 VAL A O 1
ATOM 942 N N . ARG A 1 114 ? -15.224 1.485 0.009 1.00 89.44 114 ARG A N 1
ATOM 943 C CA . ARG A 1 114 ? -16.213 1.153 1.045 1.00 89.44 114 ARG A CA 1
ATOM 944 C C . ARG A 1 114 ? -15.941 1.910 2.343 1.00 89.44 114 ARG A C 1
ATOM 946 O O . ARG A 1 114 ? -16.874 2.253 3.065 1.00 89.44 114 ARG A O 1
ATOM 953 N N . GLY A 1 115 ? -14.669 2.128 2.647 1.00 85.75 115 GLY A N 1
ATOM 954 C CA . GLY A 1 115 ? -14.246 2.883 3.804 1.00 85.75 115 GLY A CA 1
ATOM 955 C C . GLY A 1 115 ? -14.587 4.359 3.741 1.00 85.75 115 GLY A C 1
ATOM 956 O O . GLY A 1 115 ? -15.263 4.858 4.634 1.00 85.75 115 GLY A O 1
ATOM 957 N N . LEU A 1 116 ? -14.184 5.007 2.651 1.00 87.75 116 LEU A N 1
ATOM 958 C CA . LEU A 1 116 ? -14.479 6.415 2.386 1.00 87.75 116 LEU A CA 1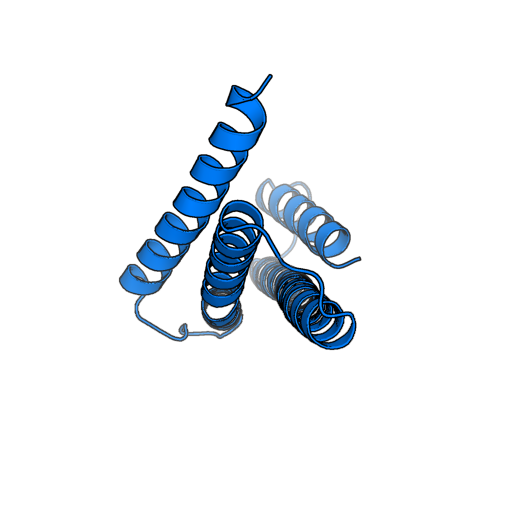
ATOM 959 C C . LEU A 1 116 ? -15.987 6.682 2.343 1.00 87.75 116 LEU A C 1
ATOM 961 O O . LEU A 1 116 ? -16.458 7.709 2.824 1.00 87.75 116 LEU A O 1
ATOM 965 N N . TRP A 1 117 ? -16.757 5.736 1.796 1.00 88.62 117 TRP A N 1
ATOM 966 C CA . TRP A 1 117 ? -18.211 5.837 1.752 1.00 88.62 117 TRP A CA 1
ATOM 967 C C . TRP A 1 117 ? -18.834 5.866 3.148 1.00 88.62 117 TRP A C 1
ATOM 969 O O . TRP A 1 117 ? -19.724 6.673 3.389 1.00 88.62 117 TRP A O 1
ATOM 979 N N . LYS A 1 118 ? -18.371 5.012 4.071 1.00 85.62 118 LYS A N 1
ATOM 980 C CA . LYS A 1 118 ? -18.844 5.029 5.464 1.00 85.62 118 LYS A CA 1
ATOM 981 C C . LYS A 1 118 ? -18.546 6.365 6.142 1.00 85.62 118 LYS A C 1
ATOM 983 O O . LYS A 1 118 ? -19.463 6.972 6.672 1.00 85.62 118 LYS A O 1
ATOM 988 N N . GLU A 1 119 ? -17.307 6.840 6.033 1.00 84.31 119 GLU A N 1
ATOM 989 C CA . GLU A 1 119 ? -16.873 8.113 6.629 1.00 84.31 119 GLU A CA 1
ATOM 990 C C . GLU A 1 119 ? -17.658 9.317 6.073 1.00 84.31 119 GLU A C 1
ATOM 992 O O . GLU A 1 119 ? -17.941 10.263 6.798 1.00 84.31 119 GLU A O 1
ATOM 997 N N . THR A 1 120 ? -18.048 9.282 4.793 1.00 86.56 120 THR A N 1
ATOM 998 C CA . THR A 1 120 ? -18.831 10.363 4.164 1.00 86.56 120 THR A CA 1
ATOM 999 C C . THR A 1 120 ? -20.326 10.276 4.486 1.00 86.56 120 THR A C 1
ATOM 1001 O O . THR A 1 120 ? -21.004 11.296 4.514 1.00 86.56 120 THR A O 1
ATOM 1004 N N . ALA A 1 121 ? -20.862 9.070 4.690 1.00 79.00 121 ALA A N 1
ATOM 1005 C CA . ALA A 1 121 ? -22.286 8.847 4.944 1.00 79.00 121 ALA A CA 1
ATOM 1006 C C . ALA A 1 121 ? -22.715 9.150 6.392 1.00 79.00 121 ALA A C 1
ATOM 1008 O O . ALA A 1 121 ? -23.911 9.191 6.665 1.00 79.00 121 ALA A O 1
ATOM 1009 N N . GLU A 1 122 ? -21.760 9.341 7.304 1.00 60.91 122 GLU A N 1
ATOM 1010 C CA . GLU A 1 122 ? -21.991 9.751 8.698 1.00 60.91 122 GLU A CA 1
ATOM 1011 C C . GLU A 1 122 ? -22.036 11.283 8.884 1.00 60.91 122 GLU A C 1
ATOM 1013 O O . GLU A 1 122 ? -22.101 11.763 10.016 1.00 60.91 122 GLU A O 1
ATOM 1018 N N . ILE A 1 123 ? -22.030 12.044 7.779 1.00 50.03 123 ILE A N 1
ATOM 1019 C CA . ILE A 1 123 ? -22.213 13.506 7.733 1.00 50.03 123 ILE A CA 1
ATOM 1020 C C . ILE A 1 123 ? -23.690 13.862 7.533 1.00 50.03 123 ILE A C 1
ATOM 1022 O O . ILE A 1 123 ? -24.328 13.270 6.632 1.00 50.03 123 ILE A O 1
#

Radius of gyration: 17.71 Å; chains: 1; bounding box: 37×31×54 Å

Sequence (123 aa):
MGLFGYYGLENLAWLTRRGVFKWTDKTESKLMVWSLKAWGVYVMSEMAQLLYDRSESKRTGEEQDEETRAEWRRKFVQVLLYGPLTVHWIREGGLFPETIASFMAAYTEFITVRGLWKETAEI

Organism: Fusarium oxysporum (strain Fo5176) (NCBI:txid660025)

pLDDT: mean 82.04, std 12.2, range [47.72, 94.62]

Secondary structure (DSSP, 8-state):
-HHHHHHHHHHHHHHHHTTSS---HHHHHHHHHHHHHHHHHHHHHHHHHHHHHHHHHHHHT----HHHHHHHHHHHHHHHHHHHHHHHHHSTT-SS-HHHHHHHHHHHHHHHHHHHHHHHHT-

Foldseek 3Di:
DLVCLLVVLVVVLVCVVVVVDPDDPVVSLVSVLRNLVSVLVVLVVLLVVLVVVVVVCVVVVDPDDPVNVVVSVLSNLLSVLSNQLSVQSNDDPGPDPPVVSVVSVVVSVVSVVVVVVVVVVVD